Protein AF-A0A2K3K8R2-F1 (afdb_monomer_lite)

Secondary structure (DSSP, 8-state):
-HHHHHHHHHHHHHIIIIIISS-HHHHHHH-TTHHHHHHHHHHTT-STTS-HHHHHHHHHHHHHHHHHHHHHHHHHHHHHHHHHHHHHHHHHHHHHHHHHHHHHHHHHHHT-TTHHHHHHHHHHHHHHHHHHT-

Sequence (134 aa):
EINSSVRQDSLISKLYNDFINGDILASVEEHPSNAFKHKYFLNRLHNPHTDVETLGKVIKLESILDQFAITVQNLRRNSQKLAGQQAAYDALFEKAMAAQSKVDQMKAQVQQPGLGIQECNNNIATWKAEIQSF

Structure (mmCIF, N/CA/C/O backbone):
data_AF-A0A2K3K8R2-F1
#
_entry.id   AF-A0A2K3K8R2-F1
#
loop_
_atom_site.group_PDB
_atom_site.id
_atom_site.type_symbol
_atom_site.label_atom_id
_atom_site.label_alt_id
_atom_site.label_comp_id
_atom_site.label_asym_id
_atom_site.label_entity_id
_atom_site.label_seq_id
_atom_site.pdbx_PDB_ins_code
_atom_site.Cartn_x
_atom_site.Cartn_y
_atom_site.Cartn_z
_atom_site.occupancy
_atom_site.B_iso_or_equiv
_atom_site.auth_seq_id
_atom_site.auth_comp_id
_atom_site.auth_asym_id
_atom_site.auth_atom_id
_atom_site.pdbx_PDB_model_num
ATOM 1 N N . GLU A 1 1 ? 13.549 1.740 -42.908 1.00 55.88 1 GLU A N 1
ATOM 2 C CA . GLU A 1 1 ? 14.413 1.900 -41.714 1.00 55.88 1 GLU A CA 1
ATOM 3 C C . GLU A 1 1 ? 14.204 3.214 -40.958 1.00 55.88 1 GLU A C 1
ATOM 5 O O . GLU A 1 1 ? 14.041 3.150 -39.747 1.00 55.88 1 GLU A O 1
ATOM 10 N N . ILE A 1 2 ? 14.096 4.373 -41.625 1.00 61.78 2 ILE A N 1
ATOM 11 C CA . ILE A 1 2 ? 13.954 5.702 -40.977 1.00 61.78 2 ILE A CA 1
ATOM 12 C C . ILE A 1 2 ? 12.804 5.770 -39.945 1.00 61.78 2 ILE A C 1
ATOM 14 O O . ILE A 1 2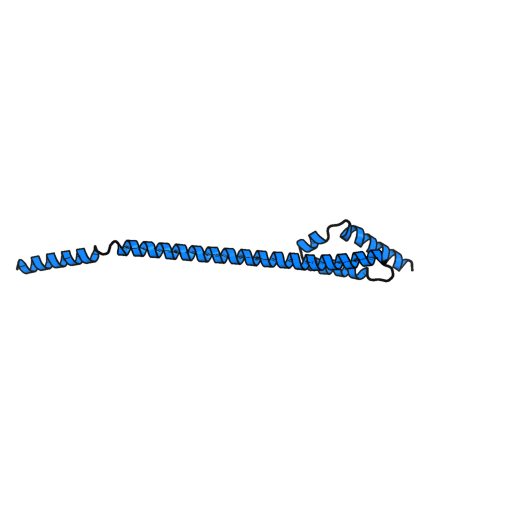 ? 13.010 6.213 -38.820 1.00 61.78 2 ILE A O 1
ATOM 18 N N . ASN A 1 3 ? 11.617 5.238 -40.266 1.00 64.12 3 ASN A N 1
ATOM 19 C CA . ASN A 1 3 ? 10.477 5.227 -39.331 1.00 64.12 3 ASN A CA 1
ATOM 20 C C . ASN A 1 3 ? 10.688 4.351 -38.077 1.00 64.12 3 ASN A C 1
ATOM 22 O O . ASN A 1 3 ? 10.036 4.589 -37.063 1.00 64.12 3 ASN A O 1
ATOM 26 N N . SER A 1 4 ? 11.570 3.342 -38.127 1.00 70.56 4 SER A N 1
ATOM 27 C CA . SER A 1 4 ? 11.867 2.487 -36.963 1.00 70.56 4 SER A CA 1
ATOM 28 C C . SER A 1 4 ? 12.799 3.203 -35.983 1.00 70.56 4 SER A C 1
ATOM 30 O O . SER A 1 4 ? 12.550 3.195 -34.780 1.00 70.56 4 SER A O 1
ATOM 32 N N . SER A 1 5 ? 13.812 3.900 -36.510 1.00 76.38 5 SER A N 1
ATOM 33 C CA . SER A 1 5 ? 14.764 4.695 -35.722 1.00 76.38 5 SER A CA 1
ATOM 34 C C . SER A 1 5 ? 14.075 5.852 -34.996 1.00 76.38 5 SER A C 1
ATOM 36 O O . SER A 1 5 ? 14.171 5.925 -33.778 1.00 76.38 5 SER A O 1
ATOM 38 N N . VAL A 1 6 ? 13.265 6.663 -35.688 1.00 82.06 6 VAL A N 1
ATOM 39 C CA . VAL A 1 6 ? 12.542 7.788 -35.056 1.00 82.06 6 VAL A CA 1
ATOM 40 C C . VAL A 1 6 ? 11.605 7.308 -33.939 1.00 82.06 6 VAL A C 1
ATOM 42 O O . VAL A 1 6 ? 11.473 7.944 -32.890 1.00 82.06 6 VAL A O 1
ATOM 45 N N . ARG A 1 7 ? 10.954 6.154 -34.134 1.00 88.56 7 ARG A N 1
ATOM 46 C CA . ARG A 1 7 ? 10.101 5.544 -33.109 1.00 88.56 7 ARG A CA 1
ATOM 47 C C . ARG A 1 7 ? 10.916 5.072 -31.906 1.00 88.56 7 ARG A C 1
ATOM 49 O O . ARG A 1 7 ? 10.448 5.239 -30.781 1.00 88.56 7 ARG A O 1
ATOM 56 N N . GLN A 1 8 ? 12.083 4.475 -32.131 1.00 93.00 8 GLN A N 1
ATOM 57 C CA . GLN A 1 8 ? 12.957 4.022 -31.054 1.00 93.00 8 GLN A CA 1
ATOM 58 C C . GLN A 1 8 ? 13.506 5.209 -30.256 1.00 93.00 8 GLN A C 1
ATOM 60 O O . GLN A 1 8 ? 13.399 5.205 -29.033 1.00 93.00 8 GLN A O 1
ATOM 65 N N . ASP A 1 9 ? 13.961 6.269 -30.922 1.00 93.38 9 ASP A N 1
ATOM 66 C CA . ASP A 1 9 ? 14.462 7.482 -30.263 1.00 93.38 9 ASP A CA 1
ATOM 67 C C . ASP A 1 9 ? 13.390 8.131 -29.377 1.00 93.38 9 ASP A C 1
ATOM 69 O O . ASP A 1 9 ? 13.667 8.558 -28.256 1.00 93.38 9 ASP A O 1
ATOM 73 N N . SER A 1 10 ? 12.130 8.128 -29.827 1.00 94.94 10 SER A N 1
ATOM 74 C CA . SER A 1 10 ? 10.994 8.587 -29.020 1.00 94.94 10 SER A CA 1
ATOM 75 C C . SER A 1 10 ? 10.778 7.737 -27.761 1.00 94.94 10 SER A C 1
ATOM 77 O O . SER A 1 10 ? 10.496 8.283 -26.691 1.00 94.94 10 SER A O 1
ATOM 79 N N . LEU A 1 11 ? 10.925 6.410 -27.856 1.00 96.25 11 LEU A N 1
ATOM 80 C CA . LEU A 1 11 ? 10.814 5.519 -26.698 1.00 96.25 11 LEU A CA 1
ATOM 81 C C . LEU A 1 11 ? 11.954 5.751 -25.702 1.00 96.25 11 LEU A C 1
ATOM 83 O O . LEU A 1 11 ? 11.694 5.855 -24.505 1.00 96.25 11 LEU A O 1
ATOM 87 N N . ILE A 1 12 ? 13.190 5.878 -26.188 1.00 96.50 12 ILE A N 1
ATOM 88 C CA . ILE A 1 12 ? 14.361 6.147 -25.348 1.00 96.50 12 ILE A CA 1
ATOM 89 C C . ILE A 1 12 ? 14.239 7.516 -24.677 1.00 96.50 12 ILE A C 1
ATOM 91 O O . ILE A 1 12 ? 14.407 7.622 -23.465 1.00 96.50 12 ILE A O 1
ATOM 95 N N . SER A 1 13 ? 13.854 8.555 -25.419 1.00 96.56 13 SER A N 1
ATOM 96 C CA . SER A 1 13 ? 13.633 9.891 -24.858 1.00 96.56 13 SER A CA 1
ATOM 97 C C . SER A 1 13 ? 12.605 9.867 -23.724 1.00 96.56 13 SER A C 1
ATOM 99 O O . SER A 1 13 ? 12.850 10.421 -22.652 1.00 96.56 13 SER A O 1
ATOM 101 N N . LYS A 1 14 ? 11.489 9.153 -23.915 1.00 96.19 14 LYS A N 1
ATOM 102 C CA . LYS A 1 14 ? 10.472 8.993 -22.873 1.00 96.19 14 LYS A CA 1
ATOM 103 C C . LYS A 1 14 ? 10.983 8.208 -21.662 1.00 96.19 14 LYS A C 1
ATOM 105 O O . LYS A 1 14 ? 10.666 8.577 -20.537 1.00 96.19 14 LYS A O 1
ATOM 110 N N . LEU A 1 15 ? 11.779 7.155 -21.868 1.00 96.44 15 LEU A N 1
ATOM 111 C CA . LEU A 1 15 ? 12.407 6.415 -20.770 1.00 96.44 15 LEU A CA 1
ATOM 112 C C . LEU A 1 15 ? 13.240 7.360 -19.894 1.00 96.44 15 LEU A C 1
ATOM 114 O O . LEU A 1 15 ? 13.070 7.378 -18.679 1.00 96.44 15 LEU A O 1
ATOM 118 N N . TYR A 1 16 ? 14.103 8.174 -20.499 1.00 95.25 16 TYR A N 1
ATOM 119 C CA . TYR A 1 16 ? 14.957 9.084 -19.740 1.00 95.25 16 TYR A CA 1
ATOM 120 C C . TYR A 1 16 ? 14.170 10.196 -19.047 1.00 95.25 16 TYR A C 1
ATOM 122 O O . TYR A 1 16 ? 14.374 10.426 -17.858 1.00 95.25 16 TYR A O 1
ATOM 130 N N . ASN A 1 17 ? 13.262 10.860 -19.759 1.00 96.00 17 ASN A N 1
ATOM 131 C CA . ASN A 1 17 ? 12.521 11.992 -19.207 1.00 96.00 17 ASN A CA 1
ATOM 132 C C . ASN A 1 17 ? 11.565 11.575 -18.091 1.00 96.00 17 ASN A C 1
ATOM 134 O O . ASN A 1 17 ? 11.555 12.211 -17.043 1.00 96.00 17 ASN A O 1
ATOM 138 N N . ASP A 1 18 ? 10.801 10.501 -18.297 1.00 94.25 18 ASP A N 1
ATOM 139 C CA . ASP A 1 18 ? 9.753 10.124 -17.354 1.00 94.25 18 ASP A CA 1
ATOM 140 C C . ASP A 1 18 ? 10.299 9.203 -16.258 1.00 94.25 18 ASP A C 1
ATOM 142 O O . ASP A 1 18 ? 9.998 9.414 -15.091 1.00 94.25 18 ASP A O 1
ATOM 146 N N . PHE A 1 19 ? 11.096 8.182 -16.602 1.00 94.25 19 PHE A N 1
ATOM 147 C CA . PHE A 1 19 ? 11.458 7.115 -15.655 1.00 94.25 19 PHE A CA 1
ATOM 148 C C . PHE A 1 19 ? 12.789 7.334 -14.947 1.00 94.25 19 PHE A C 1
ATOM 150 O O . PHE A 1 19 ? 12.940 6.891 -13.813 1.00 94.25 19 PHE A O 1
ATOM 157 N N . ILE A 1 20 ? 13.770 7.933 -15.625 1.00 90.94 20 ILE A N 1
ATOM 158 C CA . ILE A 1 20 ? 15.107 8.136 -15.050 1.00 90.94 20 ILE A CA 1
ATOM 159 C C . ILE A 1 20 ? 15.200 9.495 -14.360 1.00 90.94 20 ILE A C 1
ATOM 161 O O . ILE A 1 20 ? 15.693 9.578 -13.240 1.00 90.94 20 ILE A O 1
ATOM 165 N N . ASN A 1 21 ? 14.735 10.548 -15.032 1.00 92.50 21 ASN A N 1
ATOM 166 C CA . ASN A 1 21 ? 14.803 11.920 -14.533 1.00 92.50 21 ASN A CA 1
ATOM 167 C C . ASN A 1 21 ? 13.498 12.370 -13.865 1.00 92.50 21 ASN A C 1
ATOM 169 O O . ASN A 1 21 ? 13.509 13.307 -13.070 1.00 92.50 21 ASN A O 1
ATOM 173 N N . GLY A 1 22 ? 12.380 11.738 -14.219 1.00 92.06 22 GLY A N 1
ATOM 174 C CA . GLY A 1 22 ? 11.076 11.988 -13.625 1.00 92.06 22 GLY A CA 1
ATOM 175 C C . GLY A 1 22 ? 10.785 11.059 -12.448 1.00 92.06 22 GLY A C 1
ATOM 176 O O . GLY A 1 22 ? 11.528 10.121 -12.162 1.00 92.06 22 GLY A O 1
ATOM 177 N N . ASP A 1 23 ? 9.665 11.322 -11.774 1.00 92.00 23 ASP A N 1
ATOM 178 C CA . ASP A 1 23 ? 9.190 10.517 -10.649 1.00 92.00 23 ASP A CA 1
ATOM 179 C C . ASP A 1 23 ? 7.909 9.756 -11.014 1.00 92.00 23 ASP A C 1
ATOM 181 O O . ASP A 1 23 ? 6.780 10.150 -10.713 1.00 92.00 23 ASP A O 1
ATOM 185 N N . ILE A 1 24 ? 8.089 8.627 -11.696 1.00 93.69 24 ILE A N 1
ATOM 186 C CA . ILE A 1 24 ? 6.993 7.690 -11.977 1.00 93.69 24 ILE A CA 1
ATOM 187 C C . ILE A 1 24 ? 6.490 6.973 -10.721 1.00 93.69 24 ILE A C 1
ATOM 189 O O . ILE A 1 24 ? 5.360 6.481 -10.725 1.00 93.69 24 ILE A O 1
ATOM 193 N N . LEU A 1 25 ? 7.284 6.913 -9.645 1.00 95.50 25 LEU A N 1
ATOM 194 C CA . LEU A 1 25 ? 6.875 6.248 -8.409 1.00 95.50 25 LEU A CA 1
ATOM 195 C C . LEU A 1 25 ? 5.816 7.069 -7.676 1.00 95.50 25 LEU A C 1
ATOM 197 O O . LEU A 1 25 ? 4.841 6.475 -7.223 1.00 95.50 25 LEU A O 1
ATOM 201 N N . ALA A 1 26 ? 5.908 8.401 -7.676 1.00 95.75 26 ALA A N 1
ATOM 202 C CA . ALA A 1 26 ? 4.856 9.272 -7.143 1.00 95.75 26 ALA A CA 1
ATOM 203 C C . ALA A 1 26 ? 3.480 8.989 -7.780 1.00 95.75 26 ALA A C 1
ATOM 205 O O . ALA A 1 26 ? 2.463 8.897 -7.090 1.00 95.75 26 ALA A O 1
ATOM 206 N N . SER A 1 27 ? 3.433 8.754 -9.097 1.00 94.69 27 SER A N 1
ATOM 207 C CA . SER A 1 27 ? 2.180 8.415 -9.790 1.00 94.69 27 SER A CA 1
ATOM 208 C C . SER A 1 27 ? 1.603 7.057 -9.365 1.00 94.69 27 SER A C 1
ATOM 210 O O . SER A 1 27 ? 0.381 6.878 -9.318 1.00 94.69 27 SER A O 1
ATOM 212 N N . VAL A 1 28 ? 2.468 6.088 -9.052 1.00 96.25 28 VAL A N 1
ATOM 213 C CA . VAL A 1 28 ? 2.072 4.766 -8.536 1.00 96.25 28 VAL A CA 1
ATOM 214 C C . VAL A 1 28 ? 1.675 4.846 -7.063 1.00 96.25 28 VAL A C 1
ATOM 216 O O . VAL A 1 28 ? 0.754 4.148 -6.637 1.00 96.25 28 VAL A O 1
ATOM 219 N N . GLU A 1 29 ? 2.331 5.705 -6.288 1.00 96.00 29 GLU A N 1
ATOM 220 C CA . GLU A 1 29 ? 2.007 5.949 -4.888 1.00 96.00 29 GLU A CA 1
ATOM 221 C C . GLU A 1 29 ? 0.602 6.526 -4.745 1.00 96.00 29 GLU A C 1
ATOM 223 O O . GLU A 1 29 ? -0.165 6.057 -3.904 1.00 96.00 29 GLU A O 1
ATOM 228 N N . GLU A 1 30 ? 0.233 7.475 -5.607 1.00 94.31 30 GLU A N 1
ATOM 229 C CA . GLU A 1 30 ? -1.107 8.059 -5.661 1.00 94.31 30 GLU A CA 1
ATOM 230 C C . GLU A 1 30 ? -2.147 7.043 -6.166 1.00 94.31 30 GLU A C 1
ATOM 232 O O . GLU A 1 30 ? -3.228 6.889 -5.586 1.00 94.31 30 GLU A O 1
ATOM 237 N N . HIS A 1 31 ? -1.806 6.278 -7.206 1.00 93.38 31 HIS A N 1
ATOM 238 C CA . HIS A 1 31 ? -2.696 5.292 -7.812 1.00 93.38 31 HIS A CA 1
ATOM 239 C C . HIS A 1 31 ? -1.926 4.024 -8.219 1.00 93.38 31 HIS A C 1
ATOM 241 O O . HIS A 1 31 ? -1.383 3.963 -9.324 1.00 93.38 31 HIS A O 1
ATOM 247 N N . PRO A 1 32 ? -1.953 2.947 -7.405 1.00 92.88 32 PRO A N 1
ATOM 248 C CA . PRO A 1 32 ? -1.158 1.741 -7.664 1.00 92.88 32 PRO A CA 1
ATOM 249 C C . PRO A 1 32 ? -1.422 1.061 -9.013 1.00 92.88 32 PRO A C 1
ATOM 251 O O . PRO A 1 32 ? -0.570 0.340 -9.524 1.00 92.88 32 PRO A O 1
ATOM 254 N N . SER A 1 33 ? -2.588 1.290 -9.622 1.00 92.25 33 SER A N 1
ATOM 255 C CA . SER A 1 33 ? -2.921 0.787 -10.959 1.00 92.25 33 SER A CA 1
ATOM 256 C C . SER A 1 33 ? -2.131 1.465 -12.087 1.00 92.25 33 SER A C 1
ATOM 258 O O . SER A 1 33 ? -2.014 0.895 -13.172 1.00 92.25 33 SER A O 1
ATOM 260 N N . ASN A 1 34 ? -1.534 2.639 -11.859 1.00 95.25 34 ASN A N 1
ATOM 261 C CA . ASN A 1 34 ? -0.669 3.285 -12.848 1.00 95.25 34 ASN A CA 1
ATOM 262 C C . ASN A 1 34 ? 0.596 2.464 -13.135 1.00 95.25 34 ASN A C 1
ATOM 264 O O . ASN A 1 34 ? 1.123 2.546 -14.246 1.00 95.25 34 ASN A O 1
ATOM 268 N N . ALA A 1 35 ? 1.012 1.578 -12.221 1.00 95.75 35 ALA A N 1
ATOM 269 C CA . ALA A 1 35 ? 2.103 0.636 -12.462 1.00 95.75 35 ALA A CA 1
ATOM 270 C C . ALA A 1 35 ? 1.874 -0.199 -13.735 1.00 95.75 35 ALA A C 1
ATOM 272 O O . ALA A 1 35 ? 2.808 -0.405 -14.506 1.00 95.75 35 ALA A O 1
ATOM 273 N N . PHE A 1 36 ? 0.628 -0.591 -14.038 1.00 94.56 36 PHE A N 1
ATOM 274 C CA . PHE A 1 36 ? 0.308 -1.315 -15.275 1.00 94.56 36 PHE A CA 1
ATOM 275 C C . PHE A 1 36 ? 0.597 -0.488 -16.531 1.00 94.56 36 PHE A C 1
ATOM 277 O O . PHE A 1 36 ? 1.130 -1.015 -17.507 1.00 94.56 36 PHE A O 1
ATOM 284 N N . LYS A 1 37 ? 0.287 0.815 -16.510 1.00 95.56 37 LYS A N 1
ATOM 285 C CA . LYS A 1 37 ? 0.568 1.723 -17.634 1.00 95.56 37 LYS A CA 1
ATOM 286 C C . LYS A 1 37 ? 2.074 1.898 -17.828 1.00 95.56 37 LYS A C 1
ATOM 288 O O . LYS A 1 37 ? 2.550 1.864 -18.963 1.00 95.56 37 LYS A O 1
ATOM 293 N N . HIS A 1 38 ? 2.819 2.048 -16.733 1.00 96.81 38 HIS A N 1
ATOM 294 C CA . HIS A 1 38 ? 4.275 2.167 -16.769 1.00 96.81 38 HIS A CA 1
ATOM 295 C C . HIS A 1 38 ? 4.937 0.884 -17.285 1.00 96.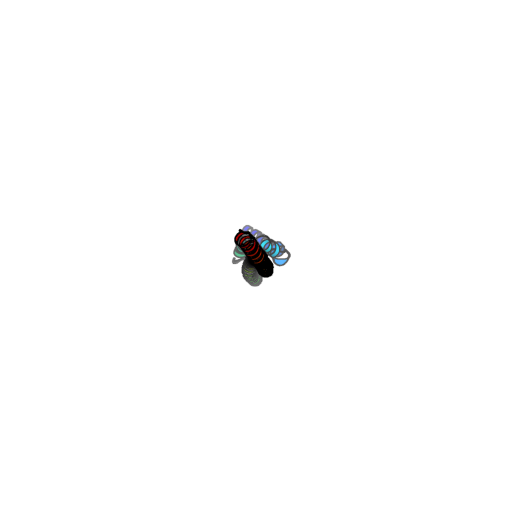81 38 HIS A C 1
ATOM 297 O O . HIS A 1 38 ? 5.755 0.954 -18.200 1.00 96.81 38 HIS A O 1
ATOM 303 N N . LYS A 1 39 ? 4.509 -0.292 -16.811 1.00 96.06 39 LYS A N 1
ATOM 304 C CA . LYS A 1 39 ? 4.983 -1.588 -17.325 1.00 96.06 39 LYS A CA 1
ATOM 305 C C . LYS A 1 39 ? 4.641 -1.803 -18.791 1.00 96.06 39 LYS A C 1
ATOM 307 O O . LYS A 1 39 ? 5.479 -2.276 -19.547 1.00 96.06 39 LYS A O 1
ATOM 312 N N . TYR A 1 40 ? 3.438 -1.422 -19.220 1.00 96.19 40 TYR A N 1
ATOM 313 C CA . TYR A 1 40 ? 3.064 -1.508 -20.631 1.00 96.19 40 TYR A CA 1
ATOM 314 C C . TYR A 1 40 ? 4.004 -0.683 -21.518 1.00 96.19 40 TYR A C 1
ATOM 316 O O . TYR A 1 40 ? 4.389 -1.129 -22.598 1.00 96.19 40 TYR A O 1
ATOM 324 N N . PHE A 1 41 ? 4.400 0.510 -21.065 1.00 97.12 41 PHE A N 1
ATOM 325 C CA . PHE A 1 41 ? 5.410 1.297 -21.763 1.00 97.12 41 PHE A CA 1
ATOM 326 C C . PHE A 1 41 ? 6.776 0.600 -21.773 1.00 97.12 41 PHE A C 1
ATOM 328 O O . PHE A 1 41 ? 7.349 0.461 -22.851 1.00 97.12 41 PHE A O 1
ATOM 335 N N . LEU A 1 42 ? 7.269 0.139 -20.619 1.00 97.06 42 LEU A N 1
ATOM 336 C CA . LEU A 1 42 ? 8.571 -0.530 -20.508 1.00 97.06 42 LEU A CA 1
ATOM 337 C C . LEU A 1 42 ? 8.653 -1.777 -21.398 1.00 97.06 42 LEU A C 1
ATOM 339 O O . LEU A 1 42 ? 9.635 -1.950 -22.113 1.00 97.06 42 LEU A O 1
ATOM 343 N N . ASN A 1 43 ? 7.566 -2.543 -21.507 1.00 96.62 43 ASN A N 1
ATOM 344 C CA . ASN A 1 43 ? 7.481 -3.699 -22.398 1.00 96.62 43 ASN A CA 1
ATOM 345 C C . ASN A 1 43 ? 7.725 -3.345 -23.883 1.00 96.62 43 ASN A C 1
ATOM 347 O O . ASN A 1 43 ? 8.205 -4.168 -24.655 1.00 96.62 43 ASN A O 1
ATOM 351 N N . ARG A 1 44 ? 7.449 -2.103 -24.313 1.00 96.56 44 ARG A N 1
ATOM 352 C CA . ARG A 1 44 ? 7.734 -1.654 -25.692 1.00 96.56 44 ARG A CA 1
ATOM 353 C C . ARG A 1 44 ? 9.232 -1.501 -25.974 1.00 96.56 44 ARG A C 1
ATOM 355 O O . ARG A 1 44 ? 9.610 -1.451 -27.145 1.00 96.56 44 ARG A O 1
ATOM 362 N N . LEU A 1 45 ? 10.063 -1.413 -24.936 1.00 96.56 45 LEU A N 1
ATOM 363 C CA . LEU A 1 45 ? 11.521 -1.349 -25.040 1.00 96.56 45 LEU A CA 1
ATOM 364 C C . LEU A 1 45 ? 12.164 -2.740 -25.138 1.00 96.56 45 LEU A C 1
ATOM 366 O O . LEU A 1 45 ? 13.347 -2.824 -25.453 1.00 96.56 45 LEU A O 1
ATOM 370 N N . HIS A 1 46 ? 11.411 -3.829 -24.956 1.00 96.00 46 HIS A N 1
ATOM 371 C CA . HIS A 1 46 ? 11.887 -5.193 -25.217 1.00 96.00 46 HIS A CA 1
ATOM 372 C C . HIS A 1 46 ? 11.874 -5.477 -26.720 1.00 96.00 46 HIS A C 1
ATOM 374 O O . HIS A 1 46 ? 11.009 -6.177 -27.246 1.00 96.00 46 HIS A O 1
ATOM 380 N N . ASN A 1 47 ? 12.807 -4.861 -27.441 1.00 93.38 47 ASN A N 1
ATOM 381 C CA . ASN A 1 47 ? 12.903 -4.969 -28.888 1.00 93.38 47 ASN A CA 1
ATOM 382 C C . ASN A 1 47 ? 14.374 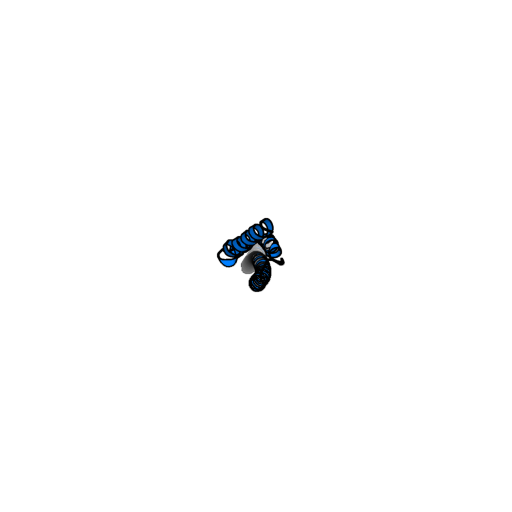-4.963 -29.361 1.00 93.38 47 ASN A C 1
ATOM 384 O O . ASN A 1 47 ? 15.245 -4.510 -28.618 1.00 93.38 47 ASN A O 1
ATOM 388 N N . PRO A 1 48 ? 14.669 -5.431 -30.592 1.00 93.69 48 PRO A N 1
ATOM 389 C CA . PRO A 1 48 ? 16.045 -5.546 -31.096 1.00 93.69 48 PRO A CA 1
ATOM 390 C C . PRO A 1 48 ? 16.799 -4.219 -31.273 1.00 93.69 48 PRO A C 1
ATOM 392 O O . PRO A 1 48 ? 18.005 -4.234 -31.494 1.00 93.69 48 PRO A O 1
ATOM 395 N N . HIS A 1 49 ? 16.102 -3.081 -31.231 1.00 93.75 49 HIS A N 1
ATOM 396 C CA . HIS A 1 49 ? 16.692 -1.748 -31.358 1.00 93.75 49 HIS A CA 1
ATOM 397 C C . HIS A 1 49 ? 17.032 -1.115 -30.001 1.00 93.75 49 HIS A C 1
ATOM 399 O O . HIS A 1 49 ? 17.539 0.005 -29.958 1.00 93.75 49 HIS A O 1
ATOM 405 N N . THR A 1 50 ? 16.749 -1.804 -28.895 1.00 94.69 50 THR A N 1
ATOM 406 C CA . THR A 1 50 ? 17.185 -1.407 -27.555 1.00 94.69 50 THR A CA 1
ATOM 407 C C . THR A 1 50 ? 18.500 -2.104 -27.247 1.00 94.69 50 THR A C 1
ATOM 409 O O . THR A 1 50 ? 18.588 -3.331 -27.312 1.00 94.69 50 THR A O 1
ATOM 412 N N . ASP A 1 51 ? 19.527 -1.329 -26.912 1.00 94.81 51 ASP A N 1
ATOM 413 C CA . ASP A 1 51 ? 20.818 -1.886 -26.530 1.00 94.81 51 ASP A CA 1
ATOM 414 C C . ASP A 1 51 ? 20.731 -2.661 -25.203 1.00 94.81 51 ASP A C 1
ATOM 416 O O . ASP A 1 51 ? 19.827 -2.470 -24.383 1.00 94.81 51 ASP A O 1
ATOM 420 N N . VAL A 1 52 ? 21.694 -3.558 -24.993 1.00 96.06 52 VAL A N 1
ATOM 421 C CA . VAL A 1 52 ? 21.701 -4.490 -23.856 1.00 96.06 52 VAL A CA 1
ATOM 422 C C . VAL A 1 52 ? 21.766 -3.759 -22.512 1.00 96.06 52 VAL A C 1
ATOM 424 O O . VAL A 1 52 ? 21.143 -4.202 -21.545 1.00 96.06 52 VAL A O 1
ATOM 427 N N . GLU A 1 53 ? 22.489 -2.639 -22.434 1.00 95.94 53 GLU A N 1
ATOM 428 C CA . GLU A 1 53 ? 22.606 -1.870 -21.196 1.00 95.94 53 GLU A CA 1
ATOM 429 C C . GLU A 1 53 ? 21.266 -1.221 -20.837 1.00 95.94 53 GLU A C 1
ATOM 431 O O . GLU A 1 53 ? 20.792 -1.348 -19.701 1.00 95.94 53 GLU A O 1
ATOM 436 N N . THR A 1 54 ? 20.620 -0.580 -21.811 1.00 95.62 54 THR A N 1
ATOM 437 C CA . THR A 1 54 ? 19.291 0.008 -21.638 1.00 95.62 54 THR A CA 1
ATOM 438 C C . THR A 1 54 ? 18.260 -1.054 -21.282 1.00 95.62 54 THR A C 1
ATOM 440 O O . THR A 1 54 ? 17.493 -0.865 -20.337 1.00 95.62 54 THR A O 1
ATOM 443 N N . LEU A 1 55 ? 18.268 -2.205 -21.957 1.00 96.56 55 LEU A N 1
ATOM 444 C CA . LEU A 1 55 ? 17.352 -3.302 -21.650 1.00 96.56 55 LEU A CA 1
ATOM 445 C C . LEU A 1 55 ? 17.550 -3.823 -20.216 1.00 96.56 55 LEU A C 1
ATOM 447 O O . LEU A 1 55 ? 16.577 -4.047 -19.495 1.00 96.56 55 LEU A O 1
ATOM 451 N N . GLY A 1 56 ? 18.799 -3.930 -19.753 1.00 97.00 56 GLY A N 1
ATOM 452 C CA . GLY A 1 56 ? 19.104 -4.272 -18.363 1.00 97.00 56 GLY A CA 1
ATOM 453 C C . GLY A 1 56 ? 18.521 -3.273 -17.355 1.00 97.00 56 GLY A C 1
ATOM 454 O O . GLY A 1 56 ? 18.036 -3.678 -16.295 1.00 97.00 56 GLY A O 1
ATOM 455 N N . LYS A 1 57 ? 18.515 -1.972 -17.678 1.00 95.56 57 LYS A N 1
ATOM 456 C CA . LYS A 1 57 ? 17.865 -0.933 -16.855 1.00 95.56 57 LYS A CA 1
ATOM 457 C C . LYS A 1 57 ? 16.340 -1.054 -16.889 1.00 95.56 57 LYS A C 1
ATOM 459 O O . LYS A 1 57 ? 15.716 -0.958 -15.837 1.00 95.56 57 LYS A O 1
ATOM 464 N N . VAL A 1 58 ? 15.749 -1.325 -18.054 1.00 97.38 58 VAL A N 1
ATOM 465 C CA . VAL A 1 58 ? 14.300 -1.541 -18.223 1.00 97.38 58 VAL A CA 1
ATOM 466 C C . VAL A 1 58 ? 13.806 -2.692 -17.347 1.00 97.38 58 VAL A C 1
ATOM 468 O O . VAL A 1 58 ? 12.877 -2.500 -16.569 1.00 97.38 58 VAL A O 1
ATOM 471 N N . ILE A 1 59 ? 14.479 -3.845 -17.381 1.00 96.88 59 ILE A N 1
ATOM 472 C CA . ILE A 1 59 ? 14.117 -5.016 -16.563 1.00 96.88 59 ILE A CA 1
ATOM 473 C C . ILE A 1 59 ? 14.189 -4.690 -15.062 1.00 96.88 59 ILE A C 1
ATOM 475 O O . ILE A 1 59 ? 13.322 -5.084 -14.278 1.00 96.88 59 ILE A O 1
ATOM 479 N N . LYS A 1 60 ? 15.212 -3.935 -14.636 1.00 96.31 60 LYS A N 1
ATOM 480 C CA . LYS A 1 60 ? 15.320 -3.479 -13.241 1.00 96.31 60 LYS A CA 1
ATOM 481 C C . LYS A 1 60 ? 14.171 -2.545 -12.860 1.00 96.31 60 LYS A C 1
ATOM 483 O O . LYS A 1 60 ? 13.596 -2.720 -11.789 1.00 96.31 60 LYS A O 1
ATOM 488 N N . LEU A 1 61 ? 13.818 -1.593 -13.726 1.00 96.25 61 LEU A N 1
ATOM 489 C CA . LEU A 1 61 ? 12.694 -0.680 -13.503 1.00 96.25 61 LEU A CA 1
ATOM 490 C C . LEU A 1 61 ? 11.362 -1.429 -13.393 1.00 96.25 61 LEU A C 1
ATOM 492 O O . LEU A 1 61 ? 10.568 -1.108 -12.515 1.00 96.25 61 LEU A O 1
ATOM 496 N N . GLU A 1 62 ? 11.128 -2.446 -14.224 1.00 96.38 62 GLU A N 1
ATOM 497 C CA . GLU A 1 62 ? 9.930 -3.294 -14.144 1.00 96.38 62 GLU A CA 1
ATOM 498 C C . GLU A 1 62 ? 9.820 -3.992 -12.781 1.00 96.38 62 GLU A C 1
ATOM 500 O O . GLU A 1 62 ? 8.761 -3.956 -12.155 1.00 96.38 62 GLU A O 1
ATOM 505 N N . SER A 1 63 ? 10.926 -4.564 -12.291 1.00 96.75 63 SER A N 1
ATOM 506 C CA . SER A 1 63 ? 10.978 -5.217 -10.977 1.00 96.75 63 SER A CA 1
ATOM 507 C C . SER A 1 63 ? 10.731 -4.236 -9.825 1.00 96.75 63 SER A C 1
ATOM 509 O O . SER A 1 63 ? 9.955 -4.530 -8.913 1.00 96.75 63 SER A O 1
ATOM 511 N N . ILE A 1 64 ? 11.343 -3.047 -9.881 1.00 95.69 64 ILE A N 1
ATOM 512 C CA . ILE A 1 64 ? 11.136 -1.986 -8.883 1.00 95.69 64 ILE A CA 1
ATOM 513 C C . ILE A 1 64 ? 9.672 -1.542 -8.876 1.00 95.69 64 ILE A C 1
ATOM 515 O O . ILE A 1 64 ? 9.068 -1.445 -7.810 1.00 95.69 64 ILE A O 1
ATOM 519 N N . LEU A 1 65 ? 9.082 -1.321 -10.053 1.00 96.44 65 LEU A N 1
ATOM 520 C CA . LEU A 1 65 ? 7.680 -0.936 -10.199 1.00 96.44 65 LEU A CA 1
ATOM 521 C C . LEU A 1 65 ? 6.722 -1.968 -9.600 1.00 96.44 65 LEU A C 1
ATOM 523 O O . LEU A 1 65 ? 5.784 -1.586 -8.899 1.00 96.44 65 LEU A O 1
ATOM 527 N N . ASP A 1 66 ? 6.959 -3.258 -9.842 1.00 94.56 66 ASP A N 1
ATOM 528 C CA . ASP A 1 66 ? 6.143 -4.335 -9.274 1.00 94.56 66 ASP A CA 1
ATOM 529 C C . ASP A 1 66 ? 6.213 -4.353 -7.745 1.00 94.56 66 ASP A C 1
ATOM 531 O O . ASP A 1 66 ? 5.182 -4.361 -7.065 1.00 94.56 66 ASP A O 1
ATOM 535 N N . GLN A 1 67 ? 7.427 -4.315 -7.195 1.00 96.56 67 GLN A N 1
ATOM 536 C CA . GLN A 1 67 ? 7.637 -4.326 -5.747 1.00 96.56 67 GLN A CA 1
ATOM 537 C C . GLN A 1 67 ? 7.040 -3.084 -5.083 1.00 96.56 67 GLN A C 1
ATOM 539 O O . GLN A 1 67 ? 6.382 -3.191 -4.043 1.00 96.56 67 GLN A O 1
ATOM 544 N N . PHE A 1 68 ? 7.221 -1.912 -5.693 1.00 97.06 68 PHE A N 1
ATOM 545 C CA . PHE A 1 68 ? 6.682 -0.658 -5.185 1.00 97.06 68 PHE A CA 1
ATOM 546 C C . PHE A 1 68 ? 5.150 -0.668 -5.189 1.00 97.06 68 PHE A C 1
ATOM 548 O O . PHE A 1 68 ? 4.533 -0.398 -4.159 1.00 97.06 68 PHE A O 1
ATOM 555 N N . ALA A 1 69 ? 4.519 -1.078 -6.295 1.00 96.81 69 ALA A N 1
ATOM 556 C CA . ALA A 1 69 ? 3.062 -1.157 -6.392 1.00 96.81 69 ALA A CA 1
ATOM 557 C C . ALA A 1 69 ? 2.456 -2.107 -5.344 1.00 96.81 69 ALA A C 1
ATOM 559 O O . ALA A 1 69 ? 1.464 -1.762 -4.695 1.00 96.81 69 ALA A O 1
ATOM 560 N N . ILE A 1 70 ? 3.066 -3.279 -5.133 1.00 96.25 70 ILE A N 1
ATOM 561 C CA . ILE A 1 70 ? 2.651 -4.231 -4.090 1.00 96.25 70 ILE A CA 1
ATOM 562 C C . ILE A 1 70 ? 2.794 -3.604 -2.700 1.00 96.25 70 ILE A C 1
ATOM 564 O O . ILE A 1 70 ? 1.881 -3.702 -1.876 1.00 96.25 70 ILE A O 1
ATOM 568 N N . THR A 1 71 ? 3.918 -2.933 -2.444 1.00 97.69 71 THR A N 1
ATOM 569 C CA . THR A 1 71 ? 4.208 -2.305 -1.151 1.00 97.69 71 THR A CA 1
ATOM 570 C C . THR A 1 71 ? 3.198 -1.209 -0.827 1.00 97.69 71 THR A C 1
ATOM 572 O O . THR A 1 71 ? 2.612 -1.231 0.255 1.00 97.69 71 THR A O 1
ATOM 575 N N . VAL A 1 72 ? 2.902 -0.313 -1.774 1.00 97.19 72 VAL A N 1
ATOM 576 C CA . VAL A 1 72 ? 1.895 0.748 -1.599 1.00 97.19 72 VAL A CA 1
ATOM 577 C C . VAL A 1 72 ? 0.508 0.154 -1.344 1.00 97.19 72 VAL A C 1
ATOM 579 O O . VAL A 1 72 ? -0.210 0.603 -0.449 1.00 97.19 72 VAL A O 1
ATOM 582 N N . GLN A 1 73 ? 0.113 -0.886 -2.086 1.00 96.19 73 GLN A N 1
ATOM 583 C CA . GLN A 1 73 ? -1.172 -1.552 -1.851 1.00 96.19 73 GLN A CA 1
ATOM 584 C C . GLN A 1 73 ? -1.254 -2.166 -0.451 1.00 96.19 73 GLN A C 1
ATOM 586 O O . GLN A 1 73 ? -2.278 -2.033 0.222 1.00 96.19 73 GLN A O 1
ATOM 591 N N . ASN A 1 74 ? -0.190 -2.830 -0.002 1.00 96.81 74 ASN A N 1
ATOM 592 C CA . ASN A 1 74 ? -0.140 -3.434 1.324 1.00 96.81 74 ASN A CA 1
ATOM 593 C C . ASN A 1 74 ? -0.155 -2.380 2.428 1.00 96.81 74 ASN A C 1
ATOM 595 O O . ASN A 1 74 ? -0.886 -2.550 3.401 1.00 96.81 74 ASN A O 1
ATOM 599 N N . LEU A 1 75 ? 0.569 -1.272 2.253 1.00 96.88 75 LEU A N 1
ATOM 600 C CA . LEU A 1 75 ? 0.537 -0.145 3.179 1.00 96.88 75 LEU A CA 1
ATOM 601 C C . LEU A 1 75 ? -0.895 0.371 3.351 1.00 96.88 75 LEU A C 1
ATOM 603 O O . LEU A 1 75 ? -1.391 0.424 4.472 1.00 96.88 75 LEU A O 1
ATOM 607 N N . ARG A 1 76 ? -1.603 0.639 2.246 1.00 95.06 76 ARG A N 1
ATOM 608 C CA . ARG A 1 76 ? -3.002 1.103 2.279 1.00 95.06 76 ARG A CA 1
ATOM 609 C C . ARG A 1 76 ? -3.926 0.129 3.009 1.00 95.06 76 ARG A C 1
ATOM 611 O O . ARG A 1 76 ? -4.702 0.547 3.867 1.00 95.06 76 ARG A O 1
ATOM 618 N N . ARG A 1 77 ? -3.828 -1.170 2.704 1.00 96.12 77 ARG A N 1
ATOM 619 C CA . ARG A 1 77 ? -4.622 -2.215 3.380 1.00 96.12 77 ARG A CA 1
ATOM 620 C C . ARG A 1 77 ? -4.317 -2.270 4.878 1.00 96.12 77 ARG A C 1
ATOM 622 O O . ARG A 1 77 ? -5.237 -2.365 5.687 1.00 96.12 77 ARG A O 1
ATOM 629 N N . ASN A 1 78 ? -3.042 -2.189 5.251 1.00 97.62 78 ASN A N 1
ATOM 630 C CA . ASN A 1 78 ? -2.614 -2.222 6.647 1.00 97.62 78 ASN A CA 1
ATOM 631 C C . ASN A 1 78 ? -3.111 -0.996 7.416 1.00 97.62 78 ASN A C 1
ATOM 633 O O . ASN A 1 78 ? -3.628 -1.152 8.518 1.00 97.62 78 ASN A O 1
ATOM 637 N N . SER A 1 79 ? -3.036 0.198 6.825 1.00 97.12 79 SER A N 1
ATOM 638 C CA . SER A 1 79 ? -3.577 1.423 7.423 1.00 97.12 79 SER A CA 1
ATOM 639 C C . SER A 1 79 ? -5.087 1.330 7.653 1.00 97.12 79 SER A C 1
ATOM 641 O O . SER A 1 79 ? -5.564 1.672 8.733 1.00 97.12 79 SER A O 1
ATOM 643 N N . GLN A 1 80 ? -5.845 0.804 6.685 1.00 96.69 80 GLN A N 1
ATOM 644 C CA . GLN A 1 80 ? -7.288 0.579 6.844 1.00 96.69 80 GLN A CA 1
ATOM 645 C C . GLN A 1 80 ? -7.593 -0.427 7.958 1.00 96.69 80 GLN A C 1
ATOM 647 O O . GLN A 1 80 ? -8.482 -0.202 8.779 1.00 96.69 80 GLN A O 1
ATOM 652 N N . LYS A 1 81 ? -6.831 -1.525 8.021 1.00 97.69 81 LYS A N 1
ATOM 653 C CA . LYS A 1 81 ? -6.970 -2.529 9.079 1.00 97.69 81 LYS A CA 1
ATOM 654 C C . LYS A 1 81 ? -6.674 -1.939 10.457 1.00 97.69 81 LYS A C 1
ATOM 656 O O . LYS A 1 81 ? -7.430 -2.201 11.388 1.00 97.69 81 LYS A O 1
ATOM 661 N N . LEU A 1 82 ? -5.617 -1.136 10.580 1.00 97.81 82 LEU A N 1
ATOM 662 C CA . LEU A 1 82 ? -5.244 -0.476 11.830 1.00 97.81 82 LEU A CA 1
ATOM 663 C C . LEU A 1 82 ? -6.336 0.491 12.301 1.00 97.81 82 LEU A C 1
ATOM 665 O O . LEU A 1 82 ? -6.721 0.446 13.465 1.00 97.81 82 LEU A O 1
ATOM 669 N N . ALA A 1 83 ? -6.893 1.302 11.397 1.00 97.62 83 ALA A N 1
ATOM 670 C CA . ALA A 1 83 ? -8.006 2.193 11.723 1.00 97.62 83 ALA A CA 1
ATOM 671 C C . ALA A 1 83 ? -9.237 1.416 12.226 1.00 97.62 83 ALA A C 1
ATOM 673 O O . ALA A 1 83 ? -9.850 1.794 13.223 1.00 97.62 83 ALA A O 1
ATOM 674 N N . GLY A 1 84 ? -9.567 0.288 11.584 1.00 97.31 84 GLY A N 1
ATOM 675 C CA . GLY A 1 84 ? -10.647 -0.591 12.037 1.00 97.31 84 GLY A CA 1
ATOM 676 C C . GLY A 1 84 ? -10.376 -1.226 13.406 1.00 97.31 84 GLY A C 1
ATOM 677 O O . GLY A 1 84 ? -11.284 -1.327 14.229 1.00 97.31 84 GLY A O 1
ATOM 678 N N . GLN A 1 85 ? -9.130 -1.621 13.675 1.00 97.81 85 GLN A N 1
ATOM 679 C CA . GLN A 1 85 ? -8.723 -2.148 14.981 1.00 97.81 85 GLN A CA 1
ATOM 680 C C . GLN A 1 85 ? -8.817 -1.090 16.081 1.00 97.81 85 GLN A C 1
ATOM 682 O O . GLN A 1 85 ? -9.313 -1.404 17.160 1.00 97.81 85 GLN A O 1
ATOM 687 N N . GLN A 1 86 ? -8.407 0.150 15.802 1.00 97.94 86 GLN A N 1
ATOM 688 C CA . GLN A 1 86 ? -8.528 1.253 16.753 1.00 97.94 86 GLN A CA 1
ATOM 689 C C . GLN A 1 86 ? -9.996 1.524 17.099 1.00 97.94 86 GLN A C 1
ATOM 691 O O . GLN A 1 86 ? -10.354 1.528 18.270 1.00 97.94 86 GLN A O 1
ATOM 696 N N . ALA A 1 87 ? -10.869 1.631 16.093 1.00 97.81 87 ALA A N 1
ATOM 697 C CA . ALA A 1 87 ? -12.298 1.842 16.323 1.00 97.81 87 ALA A CA 1
ATOM 698 C C . ALA A 1 87 ? -12.944 0.700 17.132 1.00 97.81 87 ALA A C 1
ATOM 700 O O . ALA A 1 87 ? -13.802 0.934 17.984 1.00 97.81 87 ALA A O 1
ATOM 701 N N . ALA A 1 88 ? -12.528 -0.548 16.891 1.00 97.69 88 ALA A N 1
ATOM 702 C CA . ALA A 1 88 ? -12.994 -1.695 17.666 1.00 97.69 88 ALA A CA 1
ATOM 703 C C . ALA A 1 88 ? -12.496 -1.654 19.120 1.00 97.69 88 ALA A C 1
ATOM 705 O O . ALA A 1 88 ? -13.257 -1.980 20.033 1.00 97.69 88 ALA A O 1
ATOM 706 N N . TYR A 1 89 ? -11.242 -1.249 19.335 1.00 98.00 89 TYR A N 1
ATOM 707 C CA . TYR A 1 89 ? -10.674 -1.060 20.667 1.00 98.00 89 TYR A CA 1
ATOM 708 C C . TYR A 1 89 ? -11.426 0.025 21.443 1.00 98.00 89 TYR A C 1
ATOM 710 O O . TYR A 1 89 ? -11.871 -0.240 22.558 1.00 98.00 89 TYR A O 1
ATOM 718 N N . ASP A 1 90 ? -11.653 1.190 20.834 1.00 98.12 90 ASP A N 1
ATOM 719 C CA . ASP A 1 90 ? -12.375 2.300 21.462 1.00 98.12 90 ASP A CA 1
ATOM 720 C C . ASP A 1 90 ? -13.793 1.864 21.876 1.00 98.12 90 ASP A C 1
ATOM 722 O O . ASP A 1 90 ? -14.223 2.086 23.007 1.00 98.12 90 ASP A O 1
ATOM 726 N N . ALA A 1 91 ? -14.498 1.122 21.015 1.00 97.94 91 ALA A N 1
ATOM 727 C CA . ALA A 1 91 ? -15.821 0.588 21.334 1.00 97.94 91 ALA A CA 1
ATOM 728 C C . ALA A 1 91 ? -15.813 -0.436 22.488 1.00 97.94 91 ALA A C 1
ATOM 730 O O . ALA A 1 91 ? -16.773 -0.514 23.260 1.00 97.94 91 ALA A O 1
ATOM 731 N N . LEU A 1 92 ? -14.762 -1.256 22.603 1.00 98.12 92 LEU A N 1
ATOM 732 C CA . LEU A 1 92 ? -14.600 -2.187 23.724 1.00 98.12 92 LEU A CA 1
ATOM 733 C C . LEU A 1 92 ? -14.275 -1.449 25.021 1.00 98.12 92 LEU A C 1
ATOM 735 O O . LEU A 1 92 ? -14.813 -1.807 26.070 1.00 98.12 92 LEU A O 1
ATOM 739 N N . PHE A 1 93 ? -13.442 -0.415 24.942 1.00 98.00 93 PHE A N 1
ATOM 740 C CA . PHE A 1 93 ? -13.092 0.424 26.078 1.00 98.00 93 PHE A CA 1
ATOM 741 C C . PHE A 1 93 ? -14.329 1.129 26.650 1.00 98.00 93 PHE A C 1
ATOM 743 O O . PHE A 1 93 ? -14.601 1.011 27.844 1.00 98.00 93 PHE A O 1
ATOM 750 N N . GLU A 1 94 ? -15.155 1.743 25.800 1.00 97.94 94 GLU A N 1
ATOM 751 C CA . GLU A 1 94 ? -16.414 2.373 26.224 1.00 97.94 94 GLU A CA 1
ATOM 752 C C . GLU A 1 94 ? -17.380 1.375 26.877 1.00 97.94 94 GLU A C 1
ATOM 754 O O . GLU A 1 94 ? -17.986 1.653 27.915 1.00 97.94 94 GLU A O 1
ATOM 759 N N . LYS A 1 95 ? -17.490 0.158 26.328 1.00 97.62 95 LYS A N 1
ATOM 760 C CA . LYS A 1 95 ? -18.295 -0.909 26.948 1.00 97.62 95 LYS A CA 1
ATOM 761 C C . LYS A 1 95 ? -17.768 -1.305 28.325 1.00 97.62 95 LYS A C 1
ATOM 763 O O . LYS A 1 95 ? -18.572 -1.534 29.229 1.00 97.62 95 LYS A O 1
ATOM 768 N N . ALA A 1 96 ? -16.450 -1.394 28.491 1.00 97.88 96 ALA A N 1
ATOM 769 C CA . ALA A 1 96 ? -15.833 -1.705 29.775 1.00 97.88 96 ALA A CA 1
ATOM 770 C C . ALA A 1 96 ? -16.090 -0.590 30.799 1.00 97.88 96 ALA A C 1
ATOM 772 O O . ALA A 1 96 ? -16.477 -0.884 31.928 1.00 97.88 96 ALA A O 1
ATOM 773 N N . MET A 1 97 ? -15.976 0.676 30.389 1.00 97.88 97 MET A N 1
ATOM 774 C CA . MET A 1 97 ? -16.292 1.837 31.226 1.00 97.88 97 MET A CA 1
ATOM 775 C C . MET A 1 97 ? -17.762 1.851 31.662 1.00 97.88 97 MET A C 1
ATOM 777 O O . MET A 1 97 ? -18.058 2.032 32.844 1.00 97.88 97 MET A O 1
ATOM 781 N N . ALA A 1 98 ? -18.692 1.584 30.742 1.00 97.56 98 ALA A N 1
ATOM 782 C CA . ALA A 1 98 ? -20.116 1.491 31.059 1.00 97.56 98 ALA A CA 1
ATOM 783 C C . ALA A 1 98 ? -20.423 0.327 32.019 1.00 97.56 98 ALA A C 1
ATOM 785 O O . ALA A 1 98 ? -21.204 0.478 32.962 1.00 97.56 98 ALA A O 1
ATOM 786 N N . ALA A 1 99 ? -19.790 -0.832 31.813 1.00 96.94 99 ALA A N 1
ATOM 787 C CA . ALA A 1 99 ? -19.922 -1.972 32.714 1.00 96.94 99 ALA A CA 1
ATOM 788 C C . ALA A 1 99 ? -19.364 -1.659 34.111 1.00 96.94 99 ALA A C 1
ATOM 790 O O . ALA A 1 99 ? -20.021 -1.963 35.107 1.00 96.94 99 ALA A O 1
ATOM 791 N N . GLN A 1 100 ? -18.204 -1.004 34.186 1.00 97.00 100 GLN A N 1
ATOM 792 C CA . GLN A 1 100 ? -17.590 -0.585 35.443 1.00 97.00 100 GLN A CA 1
ATOM 793 C C . GLN A 1 100 ? -18.486 0.408 36.195 1.00 97.00 100 GLN A C 1
ATOM 795 O O . GLN A 1 100 ? -18.793 0.188 37.364 1.00 97.00 100 GLN A O 1
ATOM 800 N N . SER A 1 101 ? -19.008 1.426 35.506 1.00 96.56 101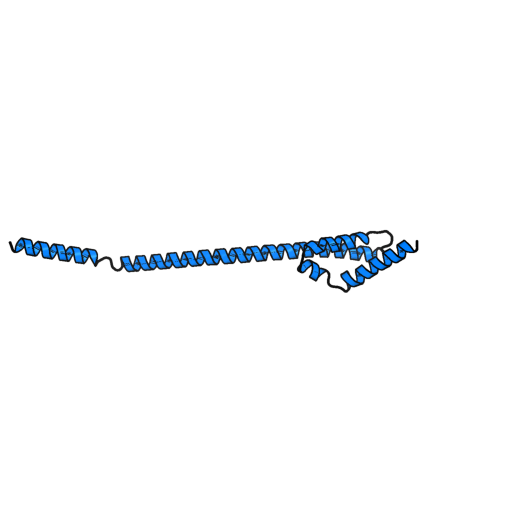 SER A N 1
ATOM 801 C CA . SER A 1 101 ? -19.957 2.386 36.085 1.00 96.56 101 SER A CA 1
ATOM 802 C C . SER A 1 101 ? -21.204 1.697 36.653 1.00 96.56 101 SER A C 1
ATOM 804 O O . SER A 1 101 ? -21.639 2.004 37.765 1.00 96.56 101 SER A O 1
ATOM 806 N N . LYS A 1 102 ? -21.744 0.700 35.940 1.00 96.31 102 LYS A N 1
ATOM 807 C CA . LYS A 1 102 ? -22.880 -0.099 36.417 1.00 96.31 102 LYS A CA 1
ATOM 808 C C . LYS A 1 102 ? -22.533 -0.917 37.663 1.00 96.31 102 LYS A C 1
ATOM 810 O O . LYS A 1 102 ? -23.347 -0.993 38.582 1.00 96.31 102 LYS A O 1
ATOM 815 N N . VAL A 1 103 ? -21.342 -1.514 37.715 1.00 95.56 103 VAL A N 1
ATOM 816 C CA . VAL A 1 103 ? -20.857 -2.233 38.905 1.00 95.56 103 VAL A CA 1
ATOM 817 C C . VAL A 1 103 ? -20.730 -1.286 40.097 1.00 95.56 103 VAL A C 1
ATOM 819 O O . VAL A 1 103 ? -21.155 -1.637 41.197 1.00 95.56 103 VAL A O 1
ATOM 822 N N . ASP A 1 104 ? -20.200 -0.083 39.895 1.00 94.88 104 ASP A N 1
ATOM 823 C CA . ASP A 1 104 ? -20.046 0.901 40.969 1.00 94.88 104 ASP A CA 1
ATOM 824 C C . ASP A 1 104 ? -21.404 1.405 41.478 1.00 94.88 104 ASP A C 1
ATOM 826 O O . ASP A 1 104 ? -21.613 1.502 42.689 1.00 94.88 104 ASP A O 1
ATOM 830 N N . GLN A 1 105 ? -22.377 1.603 40.583 1.00 92.69 105 GLN A N 1
ATOM 831 C CA . GLN A 1 105 ? -23.759 1.898 40.965 1.00 92.69 105 GLN A CA 1
ATOM 832 C C . GLN A 1 105 ? -24.378 0.764 41.796 1.00 92.69 105 GLN A C 1
ATOM 834 O O . GLN A 1 105 ? -24.999 1.023 42.828 1.00 92.69 105 GLN A O 1
ATOM 839 N N . MET A 1 106 ? -24.196 -0.493 41.378 1.00 90.00 106 MET A N 1
ATOM 840 C CA . MET A 1 106 ? -24.684 -1.655 42.126 1.00 90.00 106 MET A CA 1
ATOM 841 C C . MET A 1 106 ? -24.037 -1.744 43.509 1.00 90.00 106 MET A C 1
ATOM 843 O O . MET A 1 106 ? -24.737 -1.981 44.489 1.00 90.00 106 MET A O 1
ATOM 847 N N . LYS A 1 107 ? -22.725 -1.501 43.624 1.00 88.38 107 LYS A N 1
ATOM 848 C CA . LYS A 1 107 ? -22.039 -1.453 44.924 1.00 88.38 107 LYS A CA 1
ATOM 849 C C . LYS A 1 107 ? -22.607 -0.361 45.825 1.00 88.38 107 LYS A C 1
ATOM 851 O O . LYS A 1 107 ? -22.826 -0.625 47.002 1.00 88.38 107 LYS A O 1
ATOM 856 N N . ALA A 1 108 ? -22.882 0.828 45.291 1.00 86.19 108 ALA A N 1
ATOM 857 C CA . ALA A 1 108 ? -23.482 1.917 46.060 1.00 86.19 108 ALA A CA 1
ATOM 858 C C . ALA A 1 108 ? -24.901 1.571 46.550 1.00 86.19 108 ALA A C 1
ATOM 860 O O . ALA A 1 108 ? -25.229 1.828 47.706 1.00 86.19 108 ALA A O 1
ATOM 861 N N . GLN A 1 109 ? -25.723 0.929 45.712 1.00 81.19 109 GLN A N 1
ATOM 862 C CA . GLN A 1 109 ? -27.048 0.435 46.111 1.00 81.19 109 GLN A CA 1
ATOM 863 C C . GLN A 1 109 ? -26.954 -0.659 47.182 1.00 81.19 109 GLN A C 1
ATOM 865 O O . GLN A 1 109 ? -27.697 -0.634 48.160 1.00 81.19 109 GLN A O 1
ATOM 870 N N . VAL A 1 110 ? -26.005 -1.588 47.039 1.00 74.25 110 VAL A N 1
ATOM 871 C CA . VAL A 1 110 ? -25.734 -2.636 48.034 1.00 74.25 110 VAL A CA 1
ATOM 872 C C . VAL A 1 110 ? -25.138 -2.066 49.319 1.00 74.25 110 VAL A C 1
ATOM 874 O O . VAL A 1 110 ? -25.289 -2.704 50.343 1.00 74.25 110 VAL A O 1
ATOM 877 N N . GLN A 1 111 ? -24.504 -0.889 49.313 1.00 65.56 111 GLN A N 1
ATOM 878 C CA . GLN A 1 111 ? -24.097 -0.165 50.530 1.00 65.56 111 GLN A CA 1
ATOM 879 C C . GLN A 1 111 ? -25.232 0.639 51.184 1.00 65.56 111 GLN A C 1
ATOM 881 O O . GLN A 1 111 ? -25.069 1.121 52.303 1.00 65.56 111 GLN A O 1
ATOM 886 N N . GLN A 1 112 ? -26.422 0.657 50.577 1.00 64.06 112 GLN A N 1
ATOM 887 C CA . GLN A 1 112 ? -27.669 1.047 51.235 1.00 64.06 112 GLN A CA 1
ATOM 888 C C . GLN A 1 112 ? -28.598 -0.152 51.540 1.00 64.06 112 GLN A C 1
ATOM 890 O O . GLN A 1 112 ? -29.814 -0.036 51.351 1.00 64.06 112 GLN A O 1
ATOM 895 N N . PRO A 1 113 ? -28.110 -1.319 52.024 1.00 56.81 113 PRO A N 1
ATOM 896 C CA . PRO A 1 113 ? -28.963 -2.462 52.288 1.00 56.81 113 PRO A CA 1
ATOM 897 C C . PRO A 1 113 ? -29.545 -2.266 53.688 1.00 56.81 113 PRO A C 1
ATOM 899 O O . PRO A 1 113 ? -29.018 -2.743 54.689 1.00 56.81 113 PRO A O 1
ATOM 902 N N . GLY A 1 114 ? -30.587 -1.461 53.803 1.00 58.91 114 GLY A N 1
ATOM 903 C CA . GLY A 1 114 ? -31.061 -1.138 55.140 1.00 58.91 114 GLY A CA 1
ATOM 904 C C . GLY A 1 114 ? -32.286 -0.275 55.169 1.00 58.91 114 GLY A C 1
ATOM 905 O O . GLY A 1 114 ? -33.146 -0.558 55.980 1.00 58.91 114 GLY A O 1
ATOM 906 N N . LEU A 1 115 ? -32.435 0.692 54.263 1.00 61.41 115 LEU A N 1
ATOM 907 C CA . LEU A 1 115 ? -33.577 1.607 54.329 1.00 61.41 115 LEU A CA 1
ATOM 908 C C . LEU A 1 115 ? -34.912 0.860 54.230 1.00 61.41 115 LEU A C 1
ATOM 910 O O . LEU A 1 115 ? -35.737 0.993 55.124 1.00 61.41 115 LEU A O 1
ATOM 914 N N . GLY A 1 116 ? -35.075 -0.024 53.241 1.00 66.00 116 GLY A N 1
ATOM 915 C CA . GLY A 1 116 ? -36.312 -0.803 53.101 1.00 66.00 116 GLY A CA 1
ATOM 916 C C . GLY A 1 116 ? -36.549 -1.813 54.233 1.00 66.00 116 GLY A C 1
ATOM 917 O O . GLY A 1 116 ? -37.683 -2.013 54.654 1.00 66.00 116 GLY A O 1
ATOM 918 N N . ILE A 1 117 ? -35.492 -2.435 54.771 1.00 72.94 117 ILE A N 1
ATOM 919 C CA . ILE A 1 117 ? -35.611 -3.405 55.878 1.00 72.94 117 ILE A CA 1
ATOM 920 C C . ILE A 1 117 ? -35.873 -2.685 57.205 1.00 72.94 117 ILE A C 1
ATOM 922 O O . ILE A 1 117 ? -36.665 -3.146 58.018 1.00 72.94 117 ILE A O 1
ATOM 926 N N . GLN A 1 118 ? -35.231 -1.545 57.424 1.00 75.06 118 GLN A N 1
ATOM 927 C CA . GLN A 1 118 ? -35.370 -0.719 58.616 1.00 75.06 118 GLN A CA 1
ATOM 928 C C . GLN A 1 118 ? -36.734 -0.029 58.646 1.00 75.06 118 GLN A C 1
ATOM 930 O O . GLN A 1 118 ? -37.368 0.003 59.695 1.00 75.06 118 GLN A O 1
ATOM 935 N N . GLU A 1 119 ? -37.232 0.431 57.500 1.00 79.44 119 GLU A N 1
ATOM 936 C CA . GLU A 1 119 ? -38.603 0.918 57.348 1.00 79.44 119 GLU A CA 1
ATOM 937 C C . GLU A 1 119 ? -39.620 -0.200 57.621 1.00 79.44 119 GLU A C 1
ATOM 939 O O . GLU A 1 119 ? -40.559 -0.008 58.392 1.00 79.44 119 GLU A O 1
ATOM 944 N N . CYS A 1 120 ? -39.386 -1.409 57.099 1.00 80.56 120 CYS A N 1
ATOM 945 C CA . CYS A 1 120 ? -40.230 -2.569 57.389 1.00 80.56 120 CYS A CA 1
ATOM 946 C C . CYS A 1 120 ? -40.215 -2.939 58.885 1.00 80.56 120 CYS A C 1
ATOM 948 O O . CYS A 1 120 ? -41.268 -3.151 59.483 1.00 80.56 120 CYS A O 1
ATOM 950 N N . ASN A 1 121 ? -39.040 -2.936 59.519 1.00 85.31 121 ASN A N 1
ATOM 951 C CA . ASN A 1 121 ? -38.892 -3.198 60.951 1.00 85.31 121 ASN A CA 1
ATOM 952 C C . ASN A 1 121 ? -39.590 -2.137 61.811 1.00 85.31 121 ASN A C 1
ATOM 954 O O . ASN A 1 121 ? -40.239 -2.490 62.796 1.00 85.31 121 ASN A O 1
ATOM 958 N N . ASN A 1 122 ? -39.497 -0.859 61.433 1.00 87.25 122 ASN A N 1
ATOM 959 C CA . ASN A 1 122 ? -40.199 0.228 62.112 1.00 87.25 122 ASN A CA 1
ATOM 960 C C . ASN A 1 122 ? -41.716 0.059 61.999 1.00 87.25 122 ASN A C 1
ATOM 962 O O . ASN A 1 122 ? -42.412 0.148 63.006 1.00 87.25 122 ASN A O 1
ATOM 966 N N . ASN A 1 123 ? -42.224 -0.267 60.809 1.00 88.88 123 ASN A N 1
ATOM 967 C CA . ASN A 1 123 ? -43.651 -0.513 60.604 1.00 88.88 123 ASN A CA 1
ATOM 968 C C . ASN A 1 123 ? -44.146 -1.706 61.437 1.00 88.88 123 ASN A C 1
ATOM 970 O O . ASN A 1 123 ? -45.180 -1.608 62.092 1.00 88.88 123 ASN A O 1
ATOM 974 N N . ILE A 1 124 ? -43.377 -2.800 61.496 1.00 90.69 124 ILE A N 1
ATOM 975 C CA . ILE A 1 124 ? -43.686 -3.957 62.353 1.00 90.69 124 ILE A CA 1
ATOM 976 C C . ILE A 1 124 ? -43.723 -3.556 63.834 1.00 90.69 124 ILE A C 1
ATOM 978 O O . ILE A 1 124 ? -44.589 -4.029 64.574 1.00 90.69 124 ILE A O 1
ATOM 982 N N . ALA A 1 125 ? -42.792 -2.712 64.286 1.00 92.62 125 ALA A N 1
ATOM 983 C CA . ALA A 1 125 ? -42.767 -2.227 65.663 1.00 92.62 125 ALA A CA 1
ATOM 984 C C . ALA A 1 125 ? -43.993 -1.358 65.984 1.00 92.62 125 ALA A C 1
ATOM 986 O O . ALA A 1 125 ? -44.623 -1.571 67.021 1.00 92.62 125 ALA A O 1
ATOM 987 N N . THR A 1 126 ? -44.375 -0.450 65.080 1.00 93.94 126 THR A N 1
ATOM 988 C CA . THR A 1 126 ? -45.587 0.372 65.210 1.00 93.94 126 THR A CA 1
ATOM 989 C C . THR A 1 126 ? -46.839 -0.497 65.285 1.00 93.94 126 THR A C 1
ATOM 991 O O . THR A 1 126 ? -47.605 -0.372 66.236 1.00 93.94 126 THR A O 1
ATOM 994 N N . TRP A 1 127 ? -47.010 -1.450 64.362 1.00 94.75 127 TRP A N 1
ATOM 995 C CA . TRP A 1 127 ? -48.165 -2.353 64.380 1.00 94.75 127 TRP A CA 1
ATOM 996 C C . TRP A 1 127 ? -48.224 -3.207 65.650 1.00 94.75 127 TRP A C 1
ATOM 998 O O . TRP A 1 127 ? -49.301 -3.430 66.196 1.00 94.75 127 TRP A O 1
ATOM 1008 N N . LYS A 1 128 ? -47.076 -3.664 66.171 1.00 92.94 128 LYS A N 1
ATOM 1009 C CA . LYS A 1 128 ? -47.030 -4.372 67.461 1.00 92.94 128 LYS A CA 1
ATOM 1010 C C . LYS A 1 128 ? -47.503 -3.496 68.619 1.00 92.94 128 LYS A C 1
ATOM 1012 O O . LYS A 1 128 ? -48.232 -3.995 69.472 1.00 92.94 128 LYS A O 1
ATOM 1017 N N . ALA A 1 129 ? -47.085 -2.233 68.658 1.00 92.44 129 ALA A N 1
ATOM 1018 C CA . ALA A 1 129 ? -47.490 -1.298 69.703 1.00 92.44 129 ALA A CA 1
ATOM 1019 C C . ALA A 1 129 ? -48.994 -0.993 69.637 1.00 92.44 129 ALA A C 1
ATOM 1021 O O . ALA A 1 129 ? -49.662 -1.018 70.667 1.00 92.44 129 ALA A O 1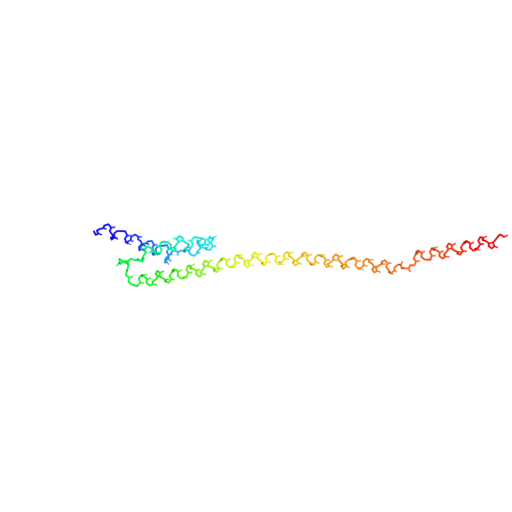
ATOM 1022 N N . GLU A 1 130 ? -49.537 -0.789 68.433 1.00 91.19 130 GLU A N 1
ATOM 1023 C CA . GLU A 1 130 ? -50.976 -0.594 68.221 1.00 91.19 130 GLU A CA 1
ATOM 1024 C C . GLU A 1 130 ? -51.785 -1.797 68.723 1.00 91.19 130 GLU A C 1
ATOM 1026 O O . GLU A 1 130 ? -52.722 -1.619 69.497 1.00 91.19 130 GLU A O 1
ATOM 1031 N N . ILE A 1 131 ? -51.379 -3.025 68.377 1.00 89.19 131 ILE A N 1
ATOM 1032 C CA . ILE A 1 131 ? -52.048 -4.254 68.838 1.00 89.19 131 ILE A CA 1
ATOM 1033 C C . ILE A 1 131 ? -51.995 -4.400 70.366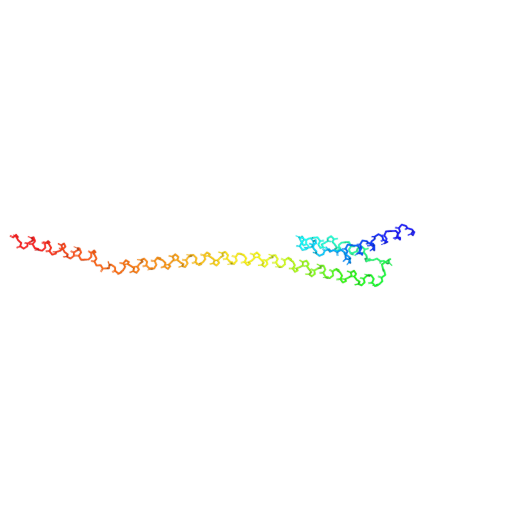 1.00 89.19 131 ILE A C 1
ATOM 1035 O O . ILE A 1 131 ? -52.962 -4.855 70.959 1.00 89.19 131 ILE A O 1
ATOM 1039 N N . GLN A 1 132 ? -50.883 -4.033 71.010 1.00 86.25 132 GLN A N 1
ATOM 1040 C CA . GLN A 1 132 ? -50.737 -4.117 72.472 1.00 86.25 132 GLN A CA 1
ATOM 1041 C C . GLN A 1 132 ? -51.503 -3.029 73.236 1.00 86.25 132 GLN A C 1
ATOM 1043 O O . GLN A 1 132 ? -51.667 -3.144 74.448 1.00 86.25 132 GLN A O 1
ATOM 1048 N N . SER A 1 133 ? -51.915 -1.962 72.549 1.00 77.81 133 SER A N 1
ATOM 1049 C CA . SER A 1 133 ? -52.695 -0.862 73.126 1.00 77.81 133 SER A CA 1
ATOM 1050 C C . SER A 1 133 ? -54.215 -1.081 73.075 1.00 77.81 133 SER A C 1
ATOM 1052 O O . SER A 1 133 ? -54.957 -0.267 73.627 1.00 77.81 133 SER A O 1
ATOM 1054 N N . PHE A 1 134 ? -54.653 -2.169 72.431 1.00 65.31 134 PHE A N 1
ATOM 1055 C CA . PHE A 1 134 ? -56.018 -2.702 72.458 1.00 65.31 134 PHE A CA 1
ATOM 1056 C C . PHE A 1 134 ? -56.192 -3.715 73.594 1.00 65.31 134 PHE A C 1
ATOM 1058 O O . PHE A 1 134 ? -57.298 -3.729 74.181 1.00 65.31 134 PHE A O 1
#

Foldseek 3Di:
DVVVVVVLVVLVVCCCVPPVVHCPLVVCLVPVCCLVVVLVSLVVLPDPPNDPVRVVVSVVSNVVSVVSSVVSVVVVVVVVVVVVVVVVVVVVVVVVVVVVVVVVVVVVVVVPPDPVVVVVVVVVVVVVVVVVVD

Organism: Trifolium pratense (NCBI:txid57577)

pLDDT: mean 91.29, std 10.01, range [55.88, 98.12]

Radius of gyration: 39.05 Å; chains: 1; bounding box: 79×18×115 Å